Protein AF-A0A8X6U7V5-F1 (afdb_monomer_lite)

Radius of gyration: 19.71 Å; chains: 1; bounding box: 54×22×46 Å

Sequence (101 aa):
MENKIYVLGGYDDVTHTITGDAECFDPSTSKWERIAPMPKGRSGLSSTLLSGLKNLQDYTLDSESRSILNKYLSEYLTQEMDNLSVNNLSDSQISYQIMSL

Organism: Nephila pilipes (NCBI:txid299642)

Foldseek 3Di:
DPPKDKDAWAADPVVRDTFQWIWIADPVVRDIDTDDGHPDGDHPDDDDDDDDPPPVVVVDQDPVNVVVVVVVVVVVVVVVVVVVVVVDDPPVVVVVVVVPD

pLDDT: mean 81.81, std 16.65, range [38.22, 97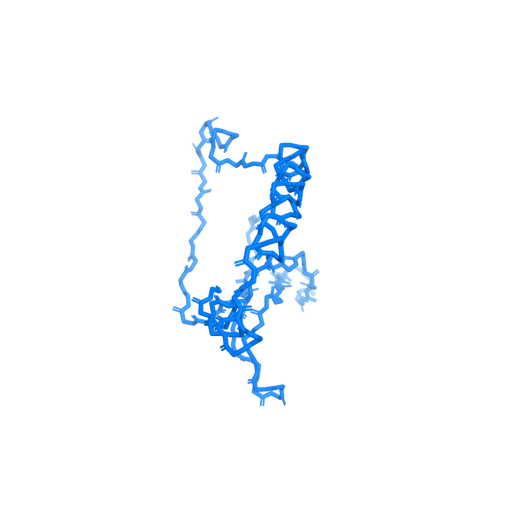.94]

Structure (mmCIF, N/CA/C/O backbone):
data_AF-A0A8X6U7V5-F1
#
_entry.id   AF-A0A8X6U7V5-F1
#
loop_
_atom_site.group_PDB
_atom_site.id
_atom_site.type_symbol
_atom_site.label_atom_id
_atom_site.label_alt_id
_atom_site.label_comp_id
_atom_site.label_asym_id
_atom_site.label_entity_id
_atom_site.label_seq_id
_atom_site.pdbx_PDB_ins_code
_atom_site.Cartn_x
_atom_site.Cartn_y
_atom_site.Cartn_z
_atom_site.occupancy
_atom_site.B_iso_or_equiv
_atom_site.auth_seq_id
_atom_site.auth_comp_id
_atom_site.auth_asym_id
_atom_site.auth_atom_id
_atom_site.pdbx_PDB_model_num
ATOM 1 N N . MET A 1 1 ? -6.977 3.459 11.692 1.00 60.88 1 MET A N 1
ATOM 2 C CA . MET A 1 1 ? -7.476 2.472 10.707 1.00 60.88 1 MET A CA 1
ATOM 3 C C . MET A 1 1 ? -8.872 1.976 11.039 1.00 60.88 1 MET A C 1
ATOM 5 O O . MET A 1 1 ? -9.490 1.369 10.176 1.00 60.88 1 MET A O 1
ATOM 9 N N . GLU A 1 2 ? -9.372 2.186 12.260 1.00 70.00 2 GLU A N 1
ATOM 10 C CA . GLU A 1 2 ? -10.683 1.662 12.629 1.00 70.00 2 GLU A CA 1
ATOM 11 C C . GLU A 1 2 ? -11.775 2.239 11.722 1.00 70.00 2 GLU A C 1
ATOM 13 O O . GLU A 1 2 ? -11.847 3.446 11.495 1.00 70.00 2 GLU A O 1
ATOM 18 N N . ASN A 1 3 ? -12.576 1.325 11.177 1.00 86.69 3 ASN A N 1
ATOM 19 C CA . ASN A 1 3 ? -13.743 1.572 10.340 1.00 86.69 3 ASN A CA 1
ATOM 20 C C . ASN A 1 3 ? -13.506 2.231 8.966 1.00 86.69 3 ASN A C 1
ATOM 22 O O . ASN A 1 3 ? -14.420 2.853 8.437 1.00 86.69 3 ASN A O 1
ATOM 26 N N . LYS A 1 4 ? -12.319 2.079 8.364 1.00 93.94 4 LYS A N 1
ATOM 27 C CA . LYS A 1 4 ? -12.071 2.454 6.958 1.00 93.94 4 LYS A CA 1
ATOM 28 C C . LYS A 1 4 ? -11.858 1.223 6.081 1.00 93.94 4 LYS A C 1
ATOM 30 O O . LYS A 1 4 ? -11.344 0.209 6.551 1.00 93.94 4 LYS A O 1
ATOM 35 N N . I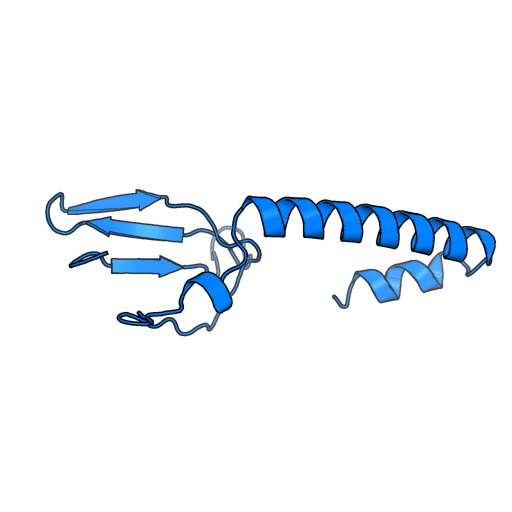LE A 1 5 ? -12.221 1.328 4.805 1.00 95.38 5 ILE A N 1
ATOM 36 C CA . ILE A 1 5 ? -11.907 0.308 3.793 1.00 95.38 5 ILE A CA 1
ATOM 37 C C . ILE A 1 5 ? -10.664 0.766 3.044 1.00 95.38 5 ILE A C 1
ATOM 39 O O . ILE A 1 5 ? -10.550 1.942 2.715 1.00 95.38 5 ILE A O 1
ATOM 43 N N . TYR A 1 6 ? -9.742 -0.152 2.780 1.00 95.06 6 TYR A N 1
ATOM 44 C CA . TYR A 1 6 ? -8.503 0.132 2.066 1.00 95.06 6 TYR A CA 1
ATOM 45 C C . TYR A 1 6 ? -8.440 -0.707 0.796 1.00 95.06 6 TYR A C 1
ATOM 47 O O . TYR A 1 6 ? -8.645 -1.921 0.847 1.00 95.06 6 TYR A O 1
ATOM 55 N N . VAL A 1 7 ? -8.127 -0.056 -0.320 1.00 95.81 7 VAL A N 1
ATOM 56 C CA . VAL A 1 7 ? -7.870 -0.697 -1.613 1.00 95.81 7 VAL A CA 1
ATOM 57 C C . VAL A 1 7 ? -6.424 -0.403 -1.982 1.00 95.81 7 VAL A C 1
ATOM 59 O O . VAL A 1 7 ? -5.988 0.746 -1.931 1.00 95.81 7 VAL A O 1
ATOM 62 N N . LEU A 1 8 ? -5.663 -1.458 -2.273 1.00 96.19 8 LEU A N 1
ATOM 63 C CA . LEU A 1 8 ? -4.223 -1.396 -2.507 1.00 96.19 8 LEU A CA 1
ATOM 64 C C . LEU A 1 8 ? -3.906 -2.098 -3.829 1.00 96.19 8 LEU A C 1
ATOM 66 O O . LEU A 1 8 ? -4.202 -3.285 -3.977 1.00 96.19 8 LEU A O 1
ATOM 70 N N . GLY A 1 9 ? -3.259 -1.390 -4.747 1.00 96.62 9 GLY A N 1
ATOM 71 C CA . GLY A 1 9 ? -2.848 -1.908 -6.047 1.00 96.62 9 GLY A CA 1
ATOM 72 C C . GLY A 1 9 ? -4.014 -2.305 -6.944 1.00 96.62 9 GLY A C 1
ATOM 73 O O . GLY A 1 9 ? -5.091 -1.721 -6.893 1.00 96.62 9 GLY A O 1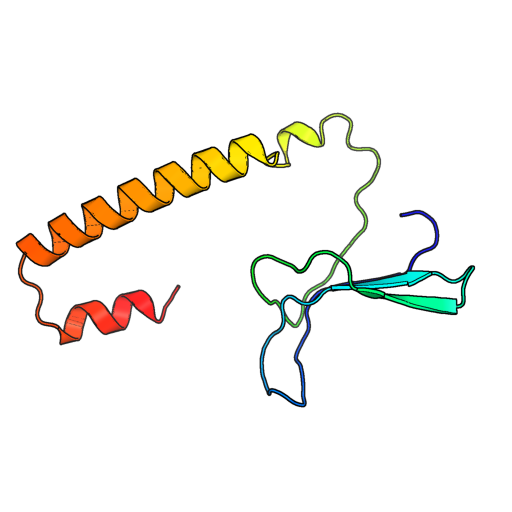
ATOM 74 N N . GLY A 1 10 ? -3.784 -3.315 -7.777 1.00 96.50 10 GLY A N 1
ATOM 75 C CA . GLY A 1 10 ? -4.739 -3.811 -8.759 1.00 96.50 10 GLY A CA 1
ATOM 76 C C . GLY A 1 10 ? -4.207 -3.731 -10.185 1.00 96.50 10 GLY A C 1
ATOM 77 O O . GLY A 1 10 ? -3.018 -3.503 -10.426 1.00 96.50 10 GLY A O 1
ATOM 78 N N . TYR A 1 11 ? -5.112 -3.968 -11.128 1.00 96.62 11 TYR A N 1
ATOM 79 C CA . TYR A 1 11 ? -4.884 -3.788 -12.555 1.00 96.62 11 TYR A CA 1
ATOM 80 C C . TYR A 1 11 ? -5.768 -2.635 -13.024 1.00 96.62 11 TYR A C 1
ATOM 82 O O . TYR A 1 11 ? -6.972 -2.647 -12.771 1.00 96.62 11 TYR A O 1
ATOM 90 N N . ASP A 1 12 ? -5.158 -1.627 -13.635 1.00 93.50 12 ASP A N 1
ATOM 91 C CA . ASP A 1 12 ? -5.875 -0.500 -14.216 1.00 93.50 12 ASP A CA 1
ATOM 92 C C . ASP A 1 12 ? -6.220 -0.830 -15.669 1.00 93.50 12 ASP A C 1
ATOM 94 O O . ASP A 1 12 ? -5.340 -0.903 -16.528 1.00 93.50 12 ASP A O 1
ATOM 98 N N . ASP A 1 13 ? -7.510 -1.016 -15.938 1.00 92.69 13 ASP A N 1
ATOM 99 C CA . ASP A 1 13 ? -8.024 -1.343 -17.267 1.00 92.69 13 ASP A CA 1
ATOM 100 C C . ASP A 1 13 ? -7.860 -0.197 -18.278 1.00 92.69 13 ASP A C 1
ATOM 102 O O . ASP A 1 13 ? -7.926 -0.443 -19.481 1.00 92.69 13 ASP A O 1
ATOM 106 N N . VAL A 1 14 ? -7.642 1.046 -17.829 1.00 94.00 14 VAL A N 1
ATOM 107 C CA . VAL A 1 14 ? -7.445 2.203 -18.718 1.00 94.00 14 VAL A CA 1
ATOM 108 C C . VAL A 1 14 ? -6.008 2.259 -19.219 1.00 94.00 14 VAL A C 1
ATOM 110 O O . VAL A 1 14 ? -5.768 2.441 -20.412 1.00 94.00 14 VAL A O 1
ATOM 113 N N . THR A 1 15 ? -5.039 2.120 -18.313 1.00 94.44 15 THR A N 1
ATOM 114 C CA . THR A 1 15 ? -3.613 2.131 -18.678 1.00 94.44 15 THR A CA 1
ATOM 115 C C . THR A 1 15 ? -3.090 0.752 -19.069 1.00 94.44 15 THR A C 1
ATOM 117 O O . THR A 1 15 ? -1.992 0.653 -19.613 1.00 94.44 15 THR A O 1
ATOM 120 N N . HIS A 1 16 ? -3.863 -0.307 -18.819 1.00 95.56 16 HIS A N 1
ATOM 121 C CA . HIS A 1 16 ? -3.467 -1.707 -18.964 1.00 95.56 16 HIS A CA 1
ATOM 122 C C . HIS A 1 16 ? -2.221 -2.080 -18.145 1.00 95.56 16 HIS A C 1
ATOM 124 O O . HIS A 1 16 ? -1.429 -2.934 -18.556 1.00 95.56 16 HIS A O 1
ATOM 130 N N . THR A 1 17 ? -2.038 -1.457 -16.975 1.00 96.69 17 THR A N 1
ATOM 131 C CA . THR A 1 17 ? -0.860 -1.666 -16.119 1.00 96.69 17 THR A CA 1
ATOM 132 C C . THR A 1 17 ? -1.213 -2.136 -14.711 1.00 96.69 17 THR A C 1
ATOM 134 O O . THR A 1 17 ? -2.317 -1.932 -14.207 1.00 96.69 17 THR A O 1
ATOM 137 N N . ILE A 1 18 ? -0.249 -2.788 -14.055 1.00 97.62 18 ILE A N 1
ATOM 138 C CA . ILE A 1 18 ? -0.337 -3.095 -12.626 1.00 97.62 18 ILE A CA 1
ATOM 139 C C . ILE A 1 18 ? 0.017 -1.829 -11.849 1.00 97.62 18 ILE A C 1
ATOM 141 O O . ILE A 1 18 ? 1.133 -1.319 -11.971 1.00 97.62 18 ILE A O 1
ATOM 145 N N . THR A 1 19 ? -0.903 -1.364 -11.007 1.00 96.44 19 THR A N 1
ATOM 146 C CA .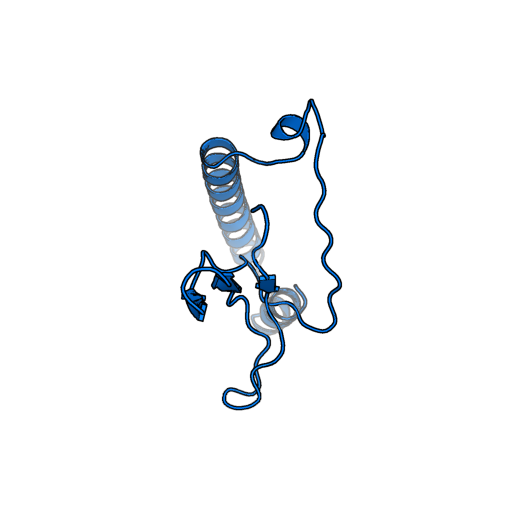 THR A 1 19 ? -0.719 -0.128 -10.241 1.00 96.44 19 THR A CA 1
ATOM 147 C C . THR A 1 19 ? -0.240 -0.389 -8.813 1.00 96.44 19 THR A C 1
ATOM 149 O O . THR A 1 19 ? -0.500 -1.438 -8.211 1.00 96.44 19 THR A O 1
ATOM 152 N N . GLY A 1 20 ? 0.510 0.578 -8.283 1.00 96.25 20 GLY A N 1
ATOM 153 C CA . GLY A 1 20 ? 0.839 0.706 -6.864 1.00 96.25 20 GLY A CA 1
ATOM 154 C C . GLY A 1 20 ? -0.080 1.678 -6.127 1.00 96.25 20 GLY A C 1
ATOM 155 O O . GLY A 1 20 ? 0.144 1.914 -4.945 1.00 96.25 20 GLY A O 1
ATOM 156 N N . ASP A 1 21 ? -1.084 2.249 -6.793 1.00 96.44 21 ASP A N 1
ATOM 157 C CA . ASP A 1 21 ? -2.000 3.204 -6.177 1.00 96.44 21 ASP A CA 1
ATOM 158 C C . ASP A 1 21 ? -2.730 2.600 -4.978 1.00 96.44 21 ASP A C 1
ATOM 160 O O . ASP A 1 21 ? -2.957 1.392 -4.881 1.00 96.44 21 ASP A O 1
ATOM 164 N N . ALA A 1 22 ? -3.069 3.468 -4.032 1.00 97.00 22 ALA A N 1
ATOM 165 C CA . ALA A 1 22 ? -3.763 3.087 -2.824 1.00 97.00 22 ALA A CA 1
ATOM 166 C C . ALA A 1 22 ? -4.759 4.175 -2.425 1.00 97.00 22 ALA A C 1
ATOM 168 O O . ALA A 1 22 ? -4.473 5.376 -2.486 1.00 97.00 22 ALA A O 1
ATOM 169 N N . GLU A 1 23 ? -5.925 3.741 -1.971 1.00 97.06 23 GLU A N 1
ATOM 170 C CA . GLU A 1 23 ? -7.005 4.619 -1.543 1.00 97.06 23 GLU A CA 1
ATOM 171 C C . GLU A 1 23 ? -7.720 4.056 -0.317 1.00 97.06 23 GLU A C 1
ATOM 173 O O . GLU A 1 23 ? -7.691 2.852 -0.035 1.00 97.06 23 GLU A O 1
ATOM 178 N N . CYS A 1 24 ? -8.340 4.951 0.448 1.00 97.00 24 CYS A N 1
ATOM 179 C CA . CYS A 1 24 ? -9.152 4.579 1.592 1.00 97.00 24 CYS A CA 1
ATOM 180 C C . CYS A 1 24 ? -10.534 5.216 1.514 1.00 97.00 24 CYS A C 1
ATOM 182 O O . CYS A 1 24 ? -10.675 6.389 1.172 1.00 97.00 24 CYS A O 1
ATOM 184 N N . PHE A 1 25 ? -11.549 4.435 1.859 1.00 97.44 25 PHE A N 1
ATOM 185 C CA . PHE A 1 25 ? -12.909 4.910 2.024 1.00 97.44 25 PHE A CA 1
ATOM 186 C C . PHE A 1 25 ? -13.171 5.193 3.498 1.00 97.44 25 PHE A C 1
ATOM 188 O O . PHE A 1 25 ? -12.973 4.318 4.349 1.00 97.44 25 PHE A O 1
ATOM 195 N N . ASP A 1 26 ? -13.640 6.403 3.786 1.00 96.25 26 ASP A N 1
ATOM 196 C CA . ASP A 1 26 ? -14.113 6.809 5.103 1.00 96.25 26 ASP A CA 1
ATOM 197 C C . ASP A 1 26 ? -15.654 6.819 5.130 1.00 96.25 26 ASP A C 1
ATOM 199 O O . ASP A 1 26 ? -16.273 7.709 4.537 1.00 96.25 26 ASP A O 1
ATOM 203 N N . PRO A 1 27 ? -16.307 5.867 5.826 1.00 95.94 27 PRO A N 1
ATOM 204 C CA . PRO A 1 27 ? -17.764 5.816 5.914 1.00 95.94 27 PRO A CA 1
ATOM 205 C C . PRO A 1 27 ? -18.388 7.039 6.593 1.00 95.94 27 PRO A C 1
ATOM 207 O O . PRO A 1 27 ? -19.541 7.359 6.309 1.00 95.94 27 PRO A O 1
ATOM 210 N N . SER A 1 28 ? -17.654 7.737 7.469 1.00 95.75 28 SER A N 1
ATOM 211 C CA . SER A 1 28 ? -18.183 8.904 8.190 1.00 95.75 28 SER A CA 1
ATOM 212 C C . SER A 1 28 ? -18.409 10.102 7.269 1.00 95.75 28 SER A C 1
ATOM 214 O O . SER A 1 28 ? -19.344 10.877 7.467 1.00 95.75 28 SER A O 1
ATOM 216 N N . THR A 1 29 ? -17.584 10.226 6.229 1.00 95.81 29 THR A N 1
ATOM 217 C CA . THR A 1 29 ? -17.684 11.284 5.218 1.00 95.81 29 THR A CA 1
ATOM 218 C C . THR A 1 29 ? -18.222 10.770 3.886 1.00 95.81 29 THR A C 1
ATOM 220 O O . THR A 1 29 ? -18.543 11.580 3.017 1.00 95.81 29 THR A O 1
ATOM 223 N N . SER A 1 30 ? -18.350 9.445 3.735 1.00 96.69 30 SER A N 1
ATOM 224 C CA . SER A 1 30 ? -18.732 8.753 2.499 1.00 96.69 30 SER A CA 1
ATOM 225 C C . SER A 1 30 ? -17.848 9.138 1.313 1.00 96.69 30 SER A C 1
ATOM 227 O O . SER A 1 30 ? -18.334 9.374 0.205 1.00 96.69 30 SER A O 1
ATOM 229 N N . LYS A 1 31 ? -16.538 9.235 1.549 1.00 97.75 31 LYS A N 1
ATOM 230 C CA . LYS A 1 31 ? -15.563 9.666 0.542 1.00 97.75 31 LYS A CA 1
ATOM 231 C C . LYS A 1 31 ? -14.400 8.698 0.427 1.00 97.75 31 LYS A C 1
ATOM 233 O O . LYS A 1 31 ? -13.980 8.090 1.408 1.00 97.75 31 LYS A O 1
ATOM 238 N N . TRP A 1 32 ? -13.879 8.621 -0.793 1.00 97.94 32 TRP A N 1
ATOM 239 C CA . TRP A 1 32 ? -12.590 8.022 -1.101 1.00 97.94 32 TRP A CA 1
ATOM 240 C C . TRP A 1 32 ? -11.496 9.083 -1.035 1.00 97.94 32 TRP A C 1
ATOM 242 O O . TRP A 1 32 ? -11.673 10.205 -1.517 1.00 97.94 32 TRP A O 1
ATOM 252 N N . GLU A 1 33 ? -10.364 8.718 -0.450 1.00 97.06 33 GLU A N 1
ATOM 253 C CA . GLU A 1 33 ? -9.172 9.551 -0.339 1.00 97.06 33 GLU A CA 1
ATOM 254 C C . GLU A 1 33 ? -7.956 8.756 -0.814 1.00 97.06 33 GLU A C 1
ATOM 256 O O . GLU A 1 33 ? -7.757 7.609 -0.404 1.00 97.06 33 GLU A O 1
ATOM 261 N N . ARG A 1 34 ? -7.115 9.370 -1.655 1.00 97.00 34 ARG A N 1
ATOM 262 C CA . ARG A 1 34 ? -5.818 8.788 -2.018 1.00 97.00 34 ARG A CA 1
ATOM 263 C C . ARG A 1 34 ? -4.901 8.770 -0.799 1.00 97.00 34 ARG A C 1
ATOM 265 O O . ARG A 1 34 ? -4.798 9.766 -0.083 1.00 97.00 34 ARG A O 1
ATOM 272 N N . ILE A 1 35 ? -4.205 7.658 -0.605 1.00 96.06 35 ILE A N 1
ATOM 273 C CA . ILE A 1 35 ? -3.182 7.498 0.434 1.00 96.06 35 ILE A CA 1
ATOM 274 C C . ILE A 1 35 ? -1.815 7.241 -0.211 1.00 96.06 35 ILE A C 1
ATOM 276 O O . ILE A 1 35 ? -1.682 7.240 -1.434 1.00 96.06 35 ILE A O 1
ATOM 280 N N . ALA A 1 36 ? -0.774 7.069 0.608 1.00 93.75 36 ALA A N 1
ATOM 281 C CA . ALA A 1 36 ? 0.563 6.776 0.102 1.00 93.75 36 ALA A CA 1
ATOM 282 C C . ALA A 1 36 ? 0.550 5.494 -0.760 1.00 93.75 36 ALA A C 1
ATOM 284 O O . ALA A 1 36 ? 0.052 4.467 -0.287 1.00 93.75 36 ALA A O 1
ATOM 285 N N . PRO A 1 37 ? 1.090 5.531 -1.993 1.00 94.62 37 PRO A N 1
ATOM 286 C CA . PRO A 1 37 ? 1.101 4.372 -2.875 1.00 94.62 37 PRO A CA 1
ATOM 287 C C . PRO A 1 37 ? 2.074 3.298 -2.374 1.00 94.62 37 PRO A C 1
ATOM 289 O O . PRO A 1 37 ? 3.026 3.564 -1.633 1.00 94.62 37 PRO A O 1
ATOM 292 N N . MET A 1 38 ? 1.861 2.064 -2.820 1.00 94.00 38 MET A N 1
ATOM 293 C CA . MET A 1 38 ? 2.807 0.972 -2.645 1.00 94.00 38 MET A CA 1
ATOM 294 C C . MET A 1 38 ? 4.089 1.226 -3.457 1.00 94.00 38 MET A C 1
ATOM 296 O O . MET A 1 38 ? 4.009 1.677 -4.598 1.00 94.00 38 MET A O 1
ATOM 300 N N . PRO A 1 39 ? 5.273 0.840 -2.943 1.00 88.94 39 PRO A N 1
ATOM 301 C CA . PRO A 1 39 ? 6.535 0.999 -3.673 1.00 88.94 39 PRO A CA 1
ATOM 302 C C . PRO A 1 39 ? 6.615 0.252 -5.015 1.00 88.94 39 PRO A C 1
ATOM 304 O O . PRO A 1 39 ? 7.354 0.664 -5.902 1.00 88.94 39 PRO A O 1
ATOM 307 N N . LYS A 1 40 ? 5.887 -0.864 -5.165 1.00 89.50 40 LYS A N 1
ATOM 308 C CA . LYS A 1 40 ? 5.778 -1.631 -6.416 1.00 89.50 40 LYS A CA 1
ATOM 309 C C . LYS A 1 40 ? 4.329 -2.070 -6.589 1.00 89.50 40 LYS A C 1
ATOM 311 O O . LYS A 1 40 ? 3.713 -2.535 -5.625 1.00 89.50 40 LYS A O 1
ATOM 316 N N . GLY A 1 41 ? 3.805 -1.918 -7.802 1.00 94.94 41 GLY A N 1
ATOM 317 C CA . GLY A 1 41 ? 2.450 -2.335 -8.133 1.00 94.94 41 GLY A CA 1
ATOM 318 C C . GLY A 1 41 ? 2.251 -3.840 -7.975 1.00 94.94 41 GLY A C 1
ATOM 319 O O . GLY A 1 41 ? 3.170 -4.628 -8.211 1.00 94.94 41 GLY A O 1
ATOM 320 N N . ARG A 1 42 ? 1.052 -4.243 -7.546 1.00 96.06 42 ARG A N 1
ATOM 321 C CA . ARG A 1 42 ? 0.681 -5.653 -7.338 1.00 96.06 42 ARG A CA 1
ATOM 322 C C . ARG A 1 42 ? -0.762 -5.884 -7.779 1.00 96.06 42 ARG A C 1
ATOM 324 O O . ARG A 1 42 ? -1.619 -5.070 -7.462 1.00 96.06 42 ARG A O 1
ATOM 331 N N . SER A 1 43 ? -1.039 -7.009 -8.434 1.00 95.38 43 SER A N 1
ATOM 332 C CA . SER A 1 43 ? -2.392 -7.493 -8.750 1.00 95.38 43 SER A CA 1
ATOM 333 C C . SER A 1 43 ? -2.571 -8.934 -8.247 1.00 95.38 43 SER A C 1
ATOM 335 O O . SER A 1 43 ? -1.587 -9.615 -7.956 1.00 95.38 43 SER A O 1
ATOM 337 N N . GLY A 1 44 ? -3.819 -9.384 -8.067 1.00 93.44 44 GLY A N 1
ATOM 338 C CA . GLY A 1 44 ? -4.111 -10.726 -7.533 1.00 93.44 44 GLY A CA 1
ATOM 3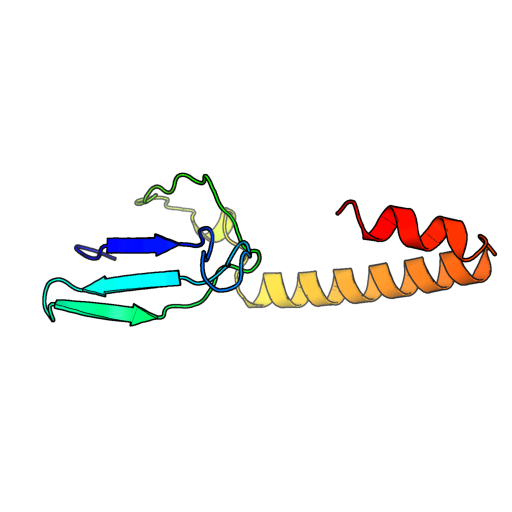39 C C . GLY A 1 44 ? -3.657 -10.945 -6.081 1.00 93.44 44 GLY A C 1
ATOM 340 O O . GLY A 1 44 ? -3.381 -12.075 -5.686 1.00 93.44 44 GLY A O 1
ATOM 341 N N . LEU A 1 45 ? -3.531 -9.869 -5.297 1.00 92.38 45 LEU A N 1
ATOM 342 C CA . LEU A 1 45 ? -3.071 -9.920 -3.908 1.00 92.38 45 LEU A CA 1
ATOM 343 C C . LEU A 1 45 ? -4.225 -10.127 -2.920 1.00 92.38 45 LEU A C 1
ATOM 345 O O . LEU A 1 45 ? -5.370 -9.782 -3.194 1.00 92.38 45 LEU A O 1
ATOM 349 N N . SER A 1 46 ? -3.885 -10.619 -1.730 1.00 92.56 46 SER A N 1
ATOM 350 C CA . SER A 1 46 ? -4.743 -10.566 -0.545 1.00 92.56 46 SER A CA 1
ATOM 351 C C . SER A 1 46 ? -4.075 -9.689 0.508 1.00 92.56 46 SER A C 1
ATOM 353 O O . SER A 1 46 ? -2.855 -9.737 0.674 1.00 92.56 46 SER A O 1
ATOM 355 N N . SER A 1 47 ? -4.866 -8.907 1.237 1.00 90.56 47 SER A N 1
ATOM 356 C CA . SER A 1 47 ? -4.401 -8.077 2.348 1.00 90.56 47 SER A CA 1
ATOM 357 C C . SER A 1 47 ? -5.137 -8.452 3.634 1.00 90.56 47 SER A C 1
ATOM 359 O O . SER A 1 47 ? -6.262 -8.946 3.607 1.00 90.56 47 SER A O 1
ATOM 361 N N . THR A 1 48 ? -4.480 -8.259 4.777 1.00 90.88 48 THR A N 1
ATOM 362 C CA . THR A 1 48 ? -5.086 -8.453 6.096 1.00 90.88 48 THR A CA 1
ATOM 363 C C . THR A 1 48 ? -4.578 -7.391 7.054 1.00 90.88 48 THR A C 1
ATOM 365 O O . THR A 1 48 ? -3.431 -6.948 6.954 1.00 90.88 48 THR A O 1
ATOM 368 N N . LEU A 1 49 ? -5.426 -6.990 7.997 1.00 86.44 49 LEU A N 1
ATOM 369 C CA . LEU A 1 49 ? -5.012 -6.131 9.094 1.00 86.44 49 LEU A CA 1
ATOM 370 C C . LEU A 1 49 ? -4.299 -6.986 10.142 1.00 86.44 49 LEU A C 1
ATOM 372 O O . LEU A 1 49 ? -4.891 -7.901 10.711 1.00 86.44 49 LEU A O 1
ATOM 376 N N . LEU A 1 50 ? -3.035 -6.667 10.405 1.00 84.81 50 LEU A N 1
ATOM 377 C CA . LEU A 1 50 ? -2.277 -7.250 11.503 1.00 84.81 50 LEU A CA 1
ATOM 378 C C . LEU A 1 50 ? -2.187 -6.226 12.635 1.00 84.81 50 LEU A C 1
ATOM 380 O O . LEU A 1 50 ? -1.546 -5.188 12.490 1.00 84.81 50 LEU A O 1
ATOM 384 N N . SER A 1 51 ? -2.860 -6.501 13.751 1.00 80.44 51 SER A N 1
ATOM 385 C CA . SER A 1 51 ? -2.907 -5.628 14.928 1.00 80.44 51 SER A CA 1
ATOM 386 C C . SER A 1 51 ? -2.338 -6.329 16.165 1.00 80.44 51 SER A C 1
ATOM 388 O O . SER A 1 51 ? -2.242 -7.553 16.222 1.00 80.44 51 SER A O 1
ATOM 390 N N . GLY A 1 52 ? -1.915 -5.547 17.163 1.00 80.19 52 GLY A N 1
ATOM 391 C CA . GLY A 1 52 ? -1.473 -6.081 18.458 1.00 80.19 52 GLY A CA 1
ATOM 392 C C . GLY A 1 52 ? -0.050 -6.656 18.503 1.00 80.19 52 GLY A C 1
ATOM 393 O O . GLY A 1 52 ? 0.338 -7.229 19.522 1.00 80.19 52 GLY A O 1
ATOM 394 N N . LEU A 1 53 ? 0.756 -6.485 17.451 1.00 81.38 53 LEU A N 1
ATOM 395 C CA . LEU A 1 53 ? 2.179 -6.828 17.489 1.00 81.38 53 LEU A CA 1
ATOM 396 C C . LEU A 1 53 ? 2.947 -5.839 18.374 1.00 81.38 53 LEU A C 1
ATOM 398 O O . LEU A 1 53 ? 3.184 -4.698 17.983 1.00 81.38 53 LEU A O 1
ATOM 402 N N . LYS A 1 54 ? 3.377 -6.297 19.555 1.00 80.25 54 LYS A N 1
ATOM 403 C CA . LYS A 1 54 ? 4.172 -5.496 20.508 1.00 80.25 54 LYS A CA 1
ATOM 404 C C . LYS A 1 54 ? 5.510 -5.021 19.929 1.00 80.25 54 LYS A C 1
ATOM 406 O O . LYS A 1 54 ? 5.979 -3.952 20.292 1.00 80.25 54 LYS A O 1
ATOM 411 N N . ASN A 1 55 ? 6.064 -5.787 18.993 1.00 80.88 55 ASN A N 1
ATOM 412 C CA . ASN A 1 55 ? 7.371 -5.556 18.387 1.00 80.88 55 ASN A CA 1
ATOM 413 C C . ASN A 1 55 ? 7.256 -5.172 16.907 1.00 80.88 55 ASN A C 1
ATOM 415 O O . ASN A 1 55 ? 8.063 -5.598 16.090 1.00 80.88 55 ASN A O 1
ATOM 419 N N . LEU A 1 56 ? 6.227 -4.410 16.522 1.00 71.69 56 LEU A N 1
ATOM 420 C CA . LEU A 1 56 ? 6.021 -4.027 15.119 1.00 71.69 56 LEU A CA 1
ATOM 421 C C . LEU A 1 56 ? 7.279 -3.396 14.489 1.00 71.69 56 LEU A C 1
ATOM 423 O O . LEU A 1 56 ? 7.569 -3.665 13.329 1.00 71.69 56 LEU A O 1
ATOM 427 N N . GLN A 1 57 ? 8.041 -2.631 15.278 1.00 71.50 57 GLN A N 1
ATOM 428 C CA . GLN A 1 57 ? 9.290 -1.990 14.857 1.00 71.50 57 GLN A CA 1
ATOM 429 C C . GLN A 1 57 ? 10.357 -2.993 14.395 1.00 71.50 57 GLN A C 1
ATOM 431 O O . GLN A 1 57 ? 11.077 -2.694 13.450 1.00 71.50 57 GLN A O 1
ATOM 436 N N . ASP A 1 58 ? 10.400 -4.203 14.960 1.00 78.50 58 ASP A N 1
ATOM 437 C CA . ASP A 1 58 ? 11.360 -5.245 14.563 1.00 78.50 58 ASP A CA 1
ATOM 438 C C . ASP A 1 58 ? 11.075 -5.781 13.145 1.00 78.50 58 ASP A C 1
ATOM 440 O O . ASP A 1 58 ? 11.955 -6.337 12.490 1.00 78.50 58 ASP A O 1
ATOM 444 N N . TYR A 1 59 ? 9.840 -5.615 12.659 1.00 68.75 59 TYR A N 1
ATOM 445 C CA . TYR A 1 59 ? 9.371 -6.113 11.360 1.00 68.75 59 TYR A CA 1
ATOM 446 C C . TYR A 1 59 ? 9.145 -5.002 10.331 1.00 68.75 59 TYR A C 1
ATOM 448 O O . TYR A 1 59 ? 8.793 -5.278 9.181 1.00 68.75 59 TYR A O 1
ATOM 456 N N . THR A 1 60 ? 9.333 -3.743 10.721 1.00 73.06 60 THR A N 1
ATOM 457 C CA . THR A 1 60 ? 9.186 -2.595 9.831 1.00 73.06 60 THR A CA 1
ATOM 458 C C . THR A 1 60 ? 10.499 -1.847 9.743 1.00 73.06 60 THR A C 1
ATOM 460 O O . THR A 1 60 ? 10.985 -1.331 10.740 1.00 73.06 60 THR A O 1
ATOM 463 N N . LEU A 1 61 ? 11.029 -1.696 8.531 1.00 75.44 61 LEU A N 1
ATOM 464 C CA . LEU A 1 61 ? 12.041 -0.676 8.283 1.00 75.44 61 LEU A CA 1
ATOM 465 C C . LEU A 1 61 ? 11.394 0.691 8.501 1.00 75.44 61 LEU A C 1
ATOM 467 O O . LEU A 1 61 ? 10.469 1.062 7.763 1.00 75.44 61 LEU A O 1
ATOM 471 N N . ASP A 1 62 ? 11.870 1.424 9.501 1.00 79.88 62 ASP A N 1
ATOM 472 C CA . ASP A 1 62 ? 11.542 2.833 9.661 1.00 79.88 62 ASP A CA 1
ATOM 473 C C . ASP A 1 62 ? 12.071 3.645 8.459 1.00 79.88 62 ASP A C 1
ATOM 475 O O . ASP A 1 62 ? 12.799 3.150 7.587 1.00 79.88 62 ASP A O 1
ATOM 479 N N . SER A 1 63 ? 11.639 4.898 8.355 1.00 73.38 63 SER A N 1
ATOM 480 C CA . SER A 1 63 ? 11.992 5.772 7.235 1.00 73.38 63 SER A CA 1
ATOM 481 C C . SER A 1 63 ? 13.494 6.052 7.131 1.00 73.38 63 SER A C 1
ATOM 483 O O . SER A 1 63 ? 14.003 6.167 6.015 1.00 73.38 63 SER A O 1
ATOM 485 N N . GLU A 1 64 ? 14.203 6.139 8.256 1.00 83.38 64 GLU A N 1
ATOM 486 C CA . GLU A 1 64 ? 15.641 6.407 8.291 1.00 83.38 64 GLU A CA 1
ATOM 487 C C . GLU A 1 64 ? 16.427 5.163 7.873 1.00 83.38 64 GLU A C 1
ATOM 489 O O . GLU A 1 64 ? 17.209 5.226 6.922 1.00 83.38 64 GLU A O 1
ATOM 494 N N . SER A 1 65 ? 16.126 4.008 8.471 1.00 81.75 65 SER A N 1
ATOM 495 C CA . SER A 1 65 ? 16.705 2.712 8.102 1.00 81.75 65 SER A CA 1
ATOM 496 C C . SER A 1 65 ? 16.484 2.389 6.622 1.00 81.75 65 SER A C 1
ATOM 498 O O . SER A 1 65 ? 17.401 1.931 5.938 1.00 81.75 65 SER A O 1
ATOM 500 N N . ARG A 1 66 ? 15.290 2.683 6.083 1.00 80.12 66 ARG A N 1
ATOM 501 C CA . ARG A 1 66 ? 14.994 2.512 4.650 1.00 80.12 66 ARG A CA 1
ATOM 502 C C . ARG A 1 66 ? 15.806 3.475 3.774 1.00 80.12 66 ARG A C 1
ATOM 504 O O . ARG A 1 66 ? 16.279 3.064 2.719 1.00 80.12 66 ARG A O 1
ATOM 511 N N . SER A 1 67 ? 15.984 4.728 4.197 1.00 78.06 67 SER A N 1
ATOM 512 C CA . SER A 1 67 ? 16.796 5.722 3.476 1.00 78.06 67 SER A CA 1
ATOM 513 C C . SER A 1 67 ? 18.269 5.311 3.413 1.00 78.06 67 SER A C 1
ATOM 515 O O . SER A 1 67 ? 18.870 5.294 2.337 1.00 78.06 67 SER A O 1
ATOM 517 N N . ILE A 1 68 ? 18.827 4.897 4.554 1.00 86.25 68 ILE A N 1
ATOM 518 C CA . ILE A 1 68 ? 20.207 4.417 4.666 1.00 86.25 68 ILE A CA 1
ATOM 519 C C . ILE A 1 68 ? 20.411 3.181 3.786 1.00 86.25 68 ILE A C 1
ATOM 521 O O . ILE A 1 68 ? 21.348 3.146 2.989 1.00 86.25 68 ILE A O 1
ATOM 525 N N . LEU A 1 69 ? 19.513 2.196 3.874 1.00 81.88 69 LEU A N 1
ATOM 526 C CA . LEU A 1 69 ? 19.586 0.986 3.057 1.00 81.88 69 LEU A CA 1
ATOM 527 C C . LEU A 1 69 ? 19.534 1.307 1.557 1.00 81.88 69 LEU A C 1
ATOM 529 O O . LEU A 1 69 ? 20.345 0.786 0.797 1.00 81.88 69 LEU A O 1
ATOM 533 N N . ASN A 1 70 ? 18.625 2.189 1.131 1.00 81.56 70 ASN A N 1
ATOM 534 C CA . ASN A 1 70 ? 18.519 2.601 -0.271 1.00 81.56 70 ASN A CA 1
ATOM 535 C C . ASN A 1 70 ? 19.795 3.290 -0.763 1.00 81.56 70 ASN A C 1
ATOM 537 O O . ASN A 1 70 ? 20.234 3.028 -1.882 1.00 81.56 70 ASN A O 1
ATOM 541 N N . LYS A 1 71 ? 20.412 4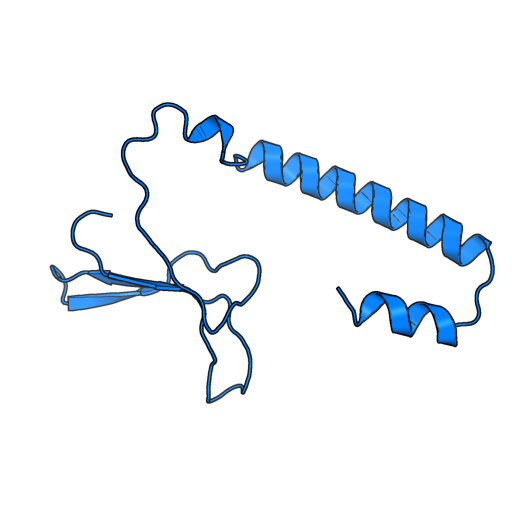.131 0.075 1.00 91.25 71 LYS A N 1
ATOM 542 C CA . LYS A 1 71 ? 21.694 4.761 -0.241 1.00 91.25 71 LYS A CA 1
ATOM 543 C C . LYS A 1 71 ? 22.784 3.705 -0.447 1.00 91.25 71 LYS A C 1
ATOM 545 O O . LYS A 1 71 ? 23.390 3.679 -1.515 1.00 91.25 71 LYS A O 1
ATOM 550 N N . TYR A 1 72 ? 22.976 2.798 0.510 1.00 90.56 72 TYR A N 1
ATOM 551 C CA . TYR A 1 72 ? 23.985 1.738 0.396 1.00 90.56 72 TYR A CA 1
ATOM 552 C C . TYR A 1 72 ? 23.756 0.827 -0.815 1.00 90.56 72 TYR A C 1
ATOM 554 O O . TYR A 1 72 ? 24.702 0.519 -1.536 1.00 90.56 72 TYR A O 1
ATOM 562 N N . LEU A 1 73 ? 22.506 0.431 -1.077 1.00 87.31 73 LEU A N 1
ATOM 563 C CA . LEU A 1 73 ? 22.161 -0.365 -2.256 1.00 87.31 73 LEU A CA 1
ATOM 564 C C . LEU A 1 73 ? 22.491 0.378 -3.555 1.00 87.31 73 LEU A C 1
ATOM 566 O O . LEU A 1 73 ? 23.014 -0.233 -4.482 1.00 87.31 73 LEU A O 1
ATOM 570 N N . SER A 1 74 ? 22.231 1.688 -3.624 1.00 85.38 74 SER A N 1
ATOM 571 C CA . SER A 1 74 ? 22.554 2.487 -4.812 1.00 85.38 74 SER A CA 1
ATOM 572 C C . SER A 1 74 ? 24.062 2.594 -5.061 1.00 85.38 74 SER A C 1
ATOM 574 O O . SER A 1 74 ? 24.504 2.454 -6.201 1.00 85.38 74 SER A O 1
ATOM 576 N N . GLU A 1 75 ? 24.858 2.770 -4.004 1.00 91.81 75 GLU A N 1
ATOM 577 C CA . GLU A 1 75 ? 26.321 2.836 -4.087 1.00 91.81 75 GLU A CA 1
ATOM 578 C C . GLU A 1 75 ? 26.903 1.487 -4.531 1.00 91.81 75 GLU A C 1
ATOM 580 O O . GLU A 1 75 ? 27.716 1.438 -5.454 1.00 91.81 75 GLU A O 1
ATOM 585 N N . TYR A 1 76 ? 26.420 0.389 -3.942 1.00 86.19 76 TYR A N 1
ATOM 586 C CA . TYR A 1 76 ? 26.828 -0.969 -4.300 1.00 86.19 76 TYR A CA 1
ATOM 587 C C . TYR A 1 76 ? 26.519 -1.300 -5.767 1.00 86.19 76 TYR A C 1
ATOM 589 O O . TYR A 1 76 ? 27.403 -1.742 -6.499 1.00 86.19 76 TYR A O 1
ATOM 597 N N . LEU A 1 77 ? 25.287 -1.042 -6.223 1.00 83.31 77 LEU A N 1
ATOM 598 C CA . LEU A 1 77 ? 24.883 -1.311 -7.607 1.00 83.31 77 LEU A CA 1
ATOM 599 C C . LEU A 1 77 ? 25.679 -0.472 -8.613 1.00 83.31 77 LEU A C 1
ATOM 601 O O . LEU A 1 77 ? 26.049 -0.980 -9.668 1.00 83.31 77 LEU A O 1
ATOM 605 N N . THR A 1 78 ? 25.979 0.785 -8.276 1.00 85.94 78 THR A N 1
ATOM 606 C CA . THR A 1 78 ? 26.821 1.651 -9.117 1.00 85.94 78 THR A CA 1
ATOM 607 C C . THR A 1 78 ? 28.221 1.057 -9.263 1.00 85.94 78 THR A C 1
ATOM 609 O O . THR A 1 78 ? 28.723 0.913 -10.375 1.00 85.94 78 THR A O 1
ATOM 612 N N . GLN A 1 79 ? 28.817 0.621 -8.152 1.00 86.81 79 GLN A N 1
ATOM 613 C CA . GLN A 1 79 ? 30.138 0.001 -8.161 1.00 86.81 79 GLN A CA 1
ATOM 614 C C . GLN A 1 79 ? 30.157 -1.328 -8.935 1.00 86.81 79 GLN A C 1
ATOM 616 O O . GLN A 1 79 ? 31.116 -1.619 -9.649 1.00 86.81 79 GLN A O 1
ATOM 621 N N . GLU A 1 80 ? 29.106 -2.140 -8.824 1.00 83.31 80 GLU A N 1
ATOM 622 C CA . GLU A 1 80 ? 28.986 -3.392 -9.573 1.00 83.31 80 GLU A CA 1
ATOM 623 C C . GLU A 1 80 ? 28.844 -3.145 -11.086 1.00 83.31 80 GLU A C 1
ATOM 625 O O . GLU A 1 80 ? 29.484 -3.832 -11.882 1.00 83.31 80 GLU A O 1
ATOM 630 N N . MET A 1 81 ? 28.088 -2.123 -11.501 1.00 76.12 81 MET A N 1
ATOM 631 C CA . MET A 1 81 ? 27.987 -1.717 -12.910 1.00 76.12 81 MET A CA 1
ATOM 632 C C . MET A 1 81 ? 29.321 -1.214 -13.477 1.00 76.12 81 MET A C 1
ATOM 634 O O . MET A 1 81 ? 29.680 -1.575 -14.602 1.00 76.12 81 MET A O 1
ATOM 638 N N . ASP A 1 82 ? 30.079 -0.434 -12.706 1.00 81.00 82 ASP A N 1
ATOM 639 C CA . ASP A 1 82 ? 31.428 -0.003 -13.089 1.00 81.00 82 ASP A CA 1
ATOM 640 C C . ASP A 1 82 ? 32.362 -1.216 -13.240 1.00 81.00 82 ASP A C 1
ATOM 642 O O . ASP A 1 82 ? 33.079 -1.349 -14.230 1.00 81.00 82 ASP A O 1
ATOM 646 N N . ASN A 1 83 ? 32.288 -2.182 -12.322 1.00 75.69 83 ASN A N 1
ATOM 647 C CA . ASN A 1 83 ? 33.073 -3.416 -12.412 1.00 75.69 83 ASN A CA 1
ATOM 648 C C . ASN A 1 83 ? 32.682 -4.283 -13.625 1.00 75.69 83 ASN A C 1
ATOM 650 O O . ASN A 1 83 ? 33.544 -4.910 -14.240 1.00 75.69 83 ASN A O 1
ATOM 654 N N . LEU A 1 84 ? 31.398 -4.343 -13.987 1.00 67.44 84 LEU A N 1
ATOM 655 C CA . LEU A 1 84 ? 30.910 -5.108 -15.142 1.00 67.44 84 LEU A CA 1
ATOM 656 C C . LEU A 1 84 ? 31.262 -4.442 -16.477 1.00 67.44 84 LEU A C 1
ATOM 658 O O . LEU A 1 84 ? 31.640 -5.134 -17.422 1.00 67.44 84 LEU A O 1
ATOM 662 N N . SER A 1 85 ? 31.188 -3.114 -16.550 1.00 61.97 85 SER A N 1
ATOM 663 C CA . SER A 1 85 ? 31.588 -2.347 -17.738 1.00 61.97 85 SER A CA 1
ATOM 664 C C . SER A 1 85 ? 33.101 -2.395 -17.976 1.00 61.97 85 SER A C 1
ATOM 666 O O . SER A 1 85 ? 33.538 -2.466 -19.124 1.00 61.97 85 SER A O 1
ATOM 668 N N . VAL A 1 86 ? 33.907 -2.494 -16.915 1.00 58.06 86 VAL A N 1
ATOM 669 C CA . VAL A 1 86 ? 35.352 -2.772 -17.010 1.00 58.06 86 VAL A CA 1
ATOM 670 C C . VAL A 1 86 ? 35.645 -4.194 -17.531 1.00 58.06 86 VAL A C 1
ATOM 672 O O . VAL A 1 86 ? 36.699 -4.421 -18.126 1.00 58.06 86 VAL A O 1
ATOM 675 N N . ASN A 1 87 ? 34.712 -5.143 -17.385 1.00 55.88 87 ASN A N 1
ATOM 676 C CA . ASN A 1 87 ? 34.890 -6.551 -17.763 1.00 55.88 87 ASN A CA 1
ATOM 677 C C . ASN A 1 87 ? 34.357 -6.933 -19.167 1.00 55.88 87 ASN A C 1
ATOM 679 O O . ASN A 1 87 ? 34.357 -8.118 -19.495 1.00 55.88 87 ASN A O 1
ATOM 683 N N . ASN A 1 88 ? 33.971 -5.966 -20.017 1.00 54.06 88 ASN A N 1
ATOM 684 C CA . ASN A 1 88 ? 33.622 -6.160 -21.440 1.00 54.06 88 ASN A CA 1
ATOM 685 C C . ASN A 1 88 ? 32.728 -7.389 -21.730 1.00 54.06 88 ASN A C 1
ATOM 687 O O . ASN A 1 88 ? 33.135 -8.330 -22.417 1.00 54.06 88 ASN A O 1
ATOM 691 N N . LEU A 1 89 ? 31.477 -7.365 -21.272 1.00 55.94 89 LEU A N 1
ATOM 692 C CA . LEU A 1 89 ? 30.428 -8.191 -21.879 1.00 55.94 89 LEU A CA 1
ATOM 693 C C . LEU A 1 89 ? 29.755 -7.377 -22.986 1.00 55.94 89 LEU A C 1
ATOM 695 O O . LEU A 1 89 ? 29.456 -6.201 -22.799 1.00 55.94 89 LEU A O 1
ATOM 699 N N . SER A 1 90 ? 29.539 -7.991 -24.152 1.00 57.34 90 SER A N 1
ATOM 700 C CA . SER A 1 90 ? 28.882 -7.315 -25.279 1.00 57.34 90 SER A CA 1
ATOM 701 C C . SER A 1 90 ? 27.492 -6.805 -24.877 1.00 57.34 90 SER A C 1
ATOM 703 O O . SER A 1 90 ? 26.784 -7.502 -24.147 1.00 57.34 90 SER A O 1
ATOM 705 N N . ASP A 1 91 ? 27.073 -5.654 -25.414 1.00 54.44 91 ASP A N 1
ATOM 706 C CA . ASP A 1 91 ? 25.799 -4.967 -25.113 1.00 54.44 91 ASP A CA 1
ATOM 707 C C . ASP A 1 91 ? 24.556 -5.883 -25.137 1.00 54.44 91 ASP A C 1
ATOM 709 O O . ASP A 1 91 ? 23.564 -5.638 -24.450 1.00 54.44 91 ASP A O 1
ATOM 713 N N . SER A 1 92 ? 24.617 -6.992 -25.883 1.00 50.91 92 SER A N 1
ATOM 714 C CA . SER A 1 92 ? 23.558 -8.005 -25.956 1.00 50.91 92 SER A CA 1
ATOM 715 C C . SER A 1 92 ? 23.318 -8.788 -24.654 1.00 50.91 92 SER A C 1
ATOM 717 O O . SER A 1 92 ? 22.205 -9.264 -24.437 1.00 50.91 92 SER A O 1
ATOM 719 N N . GLN A 1 93 ? 24.316 -8.916 -23.771 1.00 50.31 93 GLN A N 1
ATOM 720 C CA . GLN A 1 93 ? 24.212 -9.705 -22.533 1.00 50.31 93 GLN A CA 1
ATOM 721 C C . GLN A 1 93 ? 23.664 -8.895 -21.348 1.00 50.31 93 GLN A C 1
ATOM 723 O O . GLN A 1 93 ? 22.972 -9.454 -20.500 1.00 50.31 93 GLN A O 1
ATOM 728 N N . ILE A 1 94 ? 23.886 -7.577 -21.328 1.00 53.12 94 ILE A N 1
ATOM 729 C CA . ILE A 1 94 ? 23.428 -6.675 -20.254 1.00 53.12 94 ILE A CA 1
ATOM 730 C C . ILE A 1 94 ? 21.899 -6.503 -20.290 1.00 53.12 94 ILE A C 1
ATOM 732 O O . ILE A 1 94 ? 21.242 -6.466 -19.249 1.00 53.12 94 ILE A O 1
ATOM 736 N N . SER A 1 95 ? 21.301 -6.470 -21.487 1.00 45.34 95 SER A N 1
ATOM 737 C CA . SER A 1 95 ? 19.862 -6.216 -21.642 1.00 45.34 95 SER A CA 1
ATOM 738 C C . SER A 1 95 ? 18.962 -7.346 -21.116 1.00 45.34 95 SER A C 1
ATOM 740 O O . SER A 1 95 ? 17.822 -7.074 -20.739 1.00 45.34 95 SER A O 1
ATOM 742 N N . TYR A 1 96 ? 19.435 -8.597 -21.071 1.00 42.97 96 TYR A N 1
ATOM 743 C CA . TYR A 1 96 ? 18.620 -9.737 -20.623 1.00 42.97 96 TYR A CA 1
ATOM 744 C C . TYR A 1 96 ? 18.501 -9.847 -19.095 1.00 42.97 96 TYR A C 1
ATOM 746 O O . TYR A 1 96 ? 17.480 -10.327 -18.613 1.00 42.97 96 TYR A O 1
ATOM 754 N N . GLN A 1 97 ? 19.494 -9.388 -18.325 1.00 42.88 97 GLN A N 1
ATOM 755 C CA . GLN A 1 97 ? 19.468 -9.489 -16.856 1.00 42.88 97 GLN A CA 1
ATOM 756 C C . GLN A 1 97 ? 18.593 -8.421 -16.185 1.00 42.88 97 GLN A C 1
ATOM 758 O O . GLN A 1 97 ? 18.045 -8.666 -15.112 1.00 42.88 97 GLN A O 1
ATOM 763 N N . ILE A 1 98 ? 18.419 -7.259 -16.821 1.00 47.28 98 ILE A N 1
ATOM 764 C CA . ILE A 1 98 ? 17.635 -6.146 -16.261 1.00 47.28 98 ILE A CA 1
ATOM 765 C C . ILE A 1 98 ? 16.123 -6.367 -16.441 1.00 47.28 98 ILE A C 1
ATOM 767 O O . ILE A 1 98 ? 15.337 -5.930 -15.609 1.00 47.28 98 ILE A O 1
ATOM 771 N N . MET A 1 99 ? 15.694 -7.088 -17.481 1.00 38.22 99 MET A N 1
ATOM 772 C CA . MET A 1 99 ? 14.268 -7.332 -17.742 1.00 38.22 99 MET A CA 1
ATOM 773 C C . MET A 1 99 ? 13.635 -8.458 -16.900 1.00 38.22 99 MET A C 1
ATOM 775 O O . MET A 1 99 ? 12.424 -8.654 -16.979 1.00 38.22 99 MET A O 1
ATOM 779 N N . SER A 1 100 ? 14.415 -9.200 -16.104 1.00 41.09 100 SER A N 1
ATOM 780 C CA . SER A 1 100 ? 13.933 -10.352 -15.320 1.00 41.09 100 SER A CA 1
ATOM 781 C C . SER A 1 100 ? 13.812 -10.124 -13.799 1.00 41.09 100 SER A C 1
ATOM 783 O O . SER A 1 100 ? 13.583 -11.094 -13.077 1.00 41.09 100 SER A O 1
ATOM 785 N N . LEU A 1 101 ? 13.958 -8.887 -13.302 1.00 41.84 101 LEU A N 1
ATOM 786 C CA . LEU A 1 101 ? 13.831 -8.495 -11.878 1.00 41.84 101 LEU A CA 1
ATOM 787 C C . LEU A 1 101 ? 12.713 -7.444 -11.677 1.00 41.84 101 LEU A C 1
ATOM 789 O O . LEU A 1 101 ? 11.962 -7.497 -10.664 1.00 41.84 101 LEU A O 1
#

InterPro domains:
  IPR006652 Kelch repeat type 1 [PF01344] (2-39)
  IPR006652 Kelch repeat type 1 [SM00612] (4-52)
  IPR015915 Kelch-type beta-propeller [G3DSA:2.120.10.80] (1-61)
  IPR015915 Kelch-type beta-propeller [SSF117281] (2-52)

Secondary structure (DSSP, 8-state):
-TT-EEEEEEEETTTTEEEEEEEEEETTTTEEEE-PPPSS--SS---------TTHHHHS--HHHHHHHHHHHHHHHHHHHHHHHHTT--HHHHHHHHTT-